Protein AF-A0A7R9VWC5-F1 (afdb_monomer_lite)

pLDDT: mean 84.52, std 10.37, range [50.66, 95.31]

Radius of gyration: 17.64 Å; chains: 1; bounding box: 37×25×50 Å

Structure (mmCIF, N/CA/C/O backbone):
data_AF-A0A7R9VWC5-F1
#
_entry.id   AF-A0A7R9VWC5-F1
#
loop_
_atom_site.group_PDB
_atom_site.id
_atom_site.type_symbol
_atom_site.label_atom_id
_atom_site.label_alt_id
_atom_site.label_comp_id
_atom_site.label_asym_id
_atom_site.label_entity_id
_atom_site.label_seq_id
_atom_site.pdbx_PDB_ins_code
_atom_site.Cartn_x
_atom_site.Cartn_y
_atom_site.Cartn_z
_atom_site.occupancy
_atom_site.B_iso_or_equiv
_atom_site.auth_seq_id
_atom_site.auth_comp_id
_atom_site.auth_asym_id
_atom_site.auth_atom_id
_atom_site.pdbx_PDB_model_num
ATOM 1 N N . THR A 1 1 ? 19.400 -11.783 5.877 1.00 60.44 1 THR A N 1
ATOM 2 C CA . THR A 1 1 ? 18.592 -11.746 4.641 1.00 60.44 1 THR A CA 1
ATOM 3 C C . THR A 1 1 ? 17.525 -10.694 4.820 1.00 60.44 1 THR A C 1
ATOM 5 O O . THR A 1 1 ? 16.802 -10.771 5.801 1.00 60.44 1 THR A O 1
ATOM 8 N N . GLU A 1 2 ? 17.483 -9.669 3.974 1.00 72.62 2 GLU A N 1
ATOM 9 C CA . GLU A 1 2 ? 16.490 -8.587 4.082 1.00 72.62 2 GLU A CA 1
ATOM 10 C C . GLU A 1 2 ? 15.071 -9.093 3.774 1.00 72.62 2 GLU A C 1
ATOM 12 O O . GLU A 1 2 ? 14.897 -9.961 2.913 1.00 72.62 2 GLU A O 1
ATOM 17 N N . SER A 1 3 ? 14.070 -8.535 4.464 1.00 90.25 3 SER A N 1
ATOM 18 C CA . SER A 1 3 ? 12.654 -8.867 4.269 1.00 90.25 3 SER A CA 1
ATOM 19 C C . SER A 1 3 ? 12.210 -8.574 2.824 1.00 90.25 3 SER A C 1
ATOM 21 O O . SER A 1 3 ? 12.476 -7.475 2.327 1.00 90.25 3 SER A O 1
ATOM 23 N N . PRO A 1 4 ? 11.507 -9.503 2.145 1.00 90.88 4 PRO A N 1
ATOM 24 C CA . PRO A 1 4 ? 10.985 -9.284 0.794 1.00 90.88 4 PRO A CA 1
ATOM 25 C C . PRO A 1 4 ? 10.112 -8.028 0.667 1.00 90.88 4 PRO A C 1
ATOM 27 O O . PRO A 1 4 ? 10.186 -7.339 -0.346 1.00 90.88 4 PRO A O 1
ATOM 30 N N . ILE A 1 5 ? 9.352 -7.700 1.717 1.00 92.25 5 ILE A N 1
ATOM 31 C CA . ILE A 1 5 ? 8.467 -6.527 1.763 1.00 92.25 5 ILE A CA 1
ATOM 32 C C . ILE A 1 5 ? 9.294 -5.243 1.782 1.00 92.25 5 ILE A C 1
ATOM 34 O O . ILE A 1 5 ? 9.055 -4.334 0.996 1.00 92.25 5 ILE A O 1
ATOM 38 N N . VAL A 1 6 ? 10.323 -5.192 2.630 1.00 93.19 6 VAL A N 1
ATOM 39 C CA . VAL A 1 6 ? 11.213 -4.028 2.742 1.00 93.19 6 VAL A CA 1
ATOM 40 C C . VAL A 1 6 ? 11.904 -3.754 1.403 1.00 93.19 6 VAL A C 1
ATOM 42 O O . VAL A 1 6 ? 11.961 -2.612 0.957 1.00 93.19 6 VAL A O 1
ATOM 45 N N . LYS A 1 7 ? 12.349 -4.804 0.700 1.00 93.75 7 LYS A N 1
ATOM 46 C CA . LYS A 1 7 ? 12.904 -4.664 -0.656 1.00 93.75 7 LYS A CA 1
ATOM 47 C C . LYS A 1 7 ? 11.891 -4.108 -1.653 1.00 93.75 7 LYS A C 1
ATOM 49 O O . LYS A 1 7 ? 12.261 -3.260 -2.460 1.00 93.75 7 LYS A O 1
ATOM 54 N N . ALA A 1 8 ? 10.647 -4.585 -1.607 1.00 94.31 8 ALA A N 1
ATOM 55 C CA . ALA A 1 8 ? 9.579 -4.094 -2.471 1.00 94.31 8 ALA A CA 1
ATOM 56 C C . ALA A 1 8 ? 9.320 -2.597 -2.235 1.00 94.31 8 ALA A C 1
ATOM 58 O O . ALA A 1 8 ? 9.298 -1.836 -3.198 1.00 94.31 8 ALA A O 1
ATOM 59 N N . VAL A 1 9 ? 9.247 -2.155 -0.972 1.00 93.81 9 VAL A N 1
ATOM 60 C CA . VAL A 1 9 ? 9.102 -0.728 -0.622 1.00 93.81 9 VAL A CA 1
ATOM 61 C C . VAL A 1 9 ? 10.242 0.105 -1.213 1.00 93.81 9 VAL A C 1
ATOM 63 O O . VAL A 1 9 ? 9.989 1.081 -1.915 1.00 93.81 9 VAL A O 1
ATOM 66 N N . TYR A 1 10 ? 11.501 -0.301 -1.012 1.00 94.88 10 TYR A N 1
ATOM 67 C CA . TYR A 1 10 ? 12.644 0.440 -1.559 1.00 94.88 10 TYR A CA 1
ATOM 68 C C . TYR A 1 10 ? 12.653 0.497 -3.091 1.00 94.88 10 TYR A C 1
ATOM 70 O O . TYR A 1 10 ? 12.980 1.539 -3.661 1.00 94.88 10 TYR A O 1
ATOM 78 N N . ARG A 1 11 ? 12.294 -0.595 -3.778 1.00 94.81 11 ARG A N 1
ATOM 79 C CA . ARG A 1 11 ? 12.215 -0.609 -5.248 1.00 94.81 11 ARG A CA 1
ATOM 80 C C . ARG A 1 11 ? 11.097 0.291 -5.766 1.00 94.81 11 ARG A C 1
ATOM 82 O O . ARG A 1 11 ? 11.323 1.016 -6.731 1.00 94.81 11 ARG A O 1
ATOM 89 N N . VAL A 1 12 ? 9.940 0.295 -5.104 1.00 94.69 12 VAL A N 1
ATOM 90 C CA . VAL A 1 12 ? 8.821 1.186 -5.441 1.00 94.69 12 VAL A CA 1
ATOM 91 C C . VAL A 1 12 ? 9.212 2.655 -5.269 1.00 94.69 12 VAL A C 1
ATOM 93 O O . VAL A 1 12 ? 8.999 3.441 -6.192 1.00 94.69 12 VAL A O 1
ATOM 96 N N . LEU A 1 13 ? 9.849 3.018 -4.150 1.00 94.31 13 LEU A N 1
ATOM 97 C CA . LEU A 1 13 ? 10.321 4.388 -3.907 1.00 94.31 13 LEU A CA 1
ATOM 98 C C . LEU A 1 13 ? 11.351 4.836 -4.950 1.00 94.31 13 LEU A C 1
ATOM 100 O O . LEU A 1 13 ? 11.242 5.929 -5.502 1.00 94.31 13 LEU A O 1
ATOM 104 N N . ARG A 1 14 ? 12.318 3.972 -5.269 1.00 94.19 14 ARG A N 1
ATOM 105 C CA . ARG A 1 14 ? 13.339 4.267 -6.280 1.00 94.19 14 ARG A CA 1
ATOM 106 C C . ARG A 1 14 ? 12.736 4.467 -7.669 1.00 94.19 14 ARG A C 1
ATOM 108 O O . ARG A 1 14 ? 13.155 5.357 -8.403 1.00 94.19 14 ARG A O 1
ATOM 115 N N . GLU A 1 15 ? 11.764 3.646 -8.050 1.00 93.44 15 GLU A N 1
ATOM 116 C CA . GLU A 1 15 ? 11.073 3.814 -9.327 1.00 93.44 15 GLU A CA 1
ATOM 117 C C . GLU A 1 15 ? 10.258 5.114 -9.347 1.00 93.44 15 GLU A C 1
ATOM 119 O O . GLU A 1 15 ? 10.294 5.833 -10.341 1.00 93.44 15 GLU A O 1
ATOM 124 N N . ALA A 1 16 ? 9.586 5.476 -8.251 1.00 92.19 16 ALA A N 1
ATOM 125 C CA . ALA A 1 16 ? 8.891 6.759 -8.144 1.00 92.19 16 ALA A CA 1
ATOM 126 C C . ALA A 1 16 ? 9.850 7.957 -8.319 1.00 92.19 16 ALA A C 1
ATOM 128 O O . ALA A 1 16 ? 9.528 8.901 -9.042 1.00 92.19 16 ALA A O 1
ATOM 129 N N . GLU A 1 17 ? 11.050 7.890 -7.737 1.00 93.12 17 GLU A N 1
ATOM 130 C CA . GLU A 1 17 ? 12.111 8.892 -7.912 1.00 93.12 17 GLU A CA 1
ATOM 131 C C . GLU A 1 17 ? 12.631 8.955 -9.359 1.00 93.12 17 GLU A C 1
ATOM 133 O O . GLU A 1 17 ? 12.801 10.032 -9.937 1.00 93.12 17 GLU A O 1
ATOM 138 N N . HIS A 1 18 ? 12.848 7.806 -10.000 1.00 92.81 18 HIS A N 1
ATOM 139 C CA . HIS A 1 18 ? 13.224 7.789 -11.412 1.00 92.81 18 HIS A CA 1
ATOM 140 C C . HIS A 1 18 ? 12.128 8.408 -12.283 1.00 92.81 18 HIS A C 1
ATOM 142 O O . HIS A 1 18 ? 12.430 9.154 -13.212 1.00 92.81 18 HIS A O 1
ATOM 148 N N . ARG A 1 19 ? 10.853 8.135 -11.991 1.00 93.56 19 ARG A N 1
ATOM 149 C CA . ARG A 1 19 ? 9.724 8.692 -12.744 1.00 93.56 19 ARG A CA 1
ATOM 150 C C . ARG A 1 19 ? 9.585 10.201 -12.572 1.00 93.56 19 ARG A C 1
ATOM 152 O O . ARG A 1 19 ? 9.219 10.876 -13.528 1.00 93.56 19 ARG A O 1
ATOM 159 N N . SER A 1 20 ? 9.898 10.740 -11.394 1.00 91.50 20 SER A N 1
ATOM 160 C CA . SER A 1 20 ? 9.838 12.187 -11.152 1.00 91.50 20 SER A CA 1
ATOM 161 C C . SER A 1 20 ? 10.968 12.960 -11.844 1.00 91.50 20 SER A C 1
ATOM 163 O O . SER A 1 20 ? 10.785 14.123 -12.195 1.00 91.50 20 SER A O 1
ATOM 165 N N . SER A 1 21 ? 12.116 12.314 -12.075 1.00 91.88 21 SER A N 1
ATOM 166 C CA . SER A 1 21 ? 13.313 12.922 -12.682 1.00 91.88 21 SER A CA 1
ATOM 167 C C . SER A 1 21 ? 13.508 12.598 -14.169 1.00 91.88 21 SER A C 1
ATOM 169 O O . SER A 1 21 ? 14.328 13.223 -14.844 1.00 91.88 21 SER A O 1
ATOM 171 N N . SER A 1 22 ? 12.767 11.630 -14.708 1.00 91.44 22 SER A N 1
ATOM 172 C CA . SER A 1 22 ? 12.911 11.200 -16.099 1.00 91.44 22 SER A CA 1
ATOM 173 C C . SER A 1 22 ? 12.287 12.186 -17.081 1.00 91.44 22 SER A C 1
ATOM 175 O O . SER A 1 22 ? 11.112 12.529 -16.993 1.00 91.44 22 SER A O 1
ATOM 177 N N . PHE A 1 23 ? 13.057 12.557 -18.104 1.00 93.38 23 PHE A N 1
ATOM 178 C CA . PHE A 1 23 ? 12.588 13.411 -19.199 1.00 93.38 23 PHE A CA 1
ATOM 179 C C . PH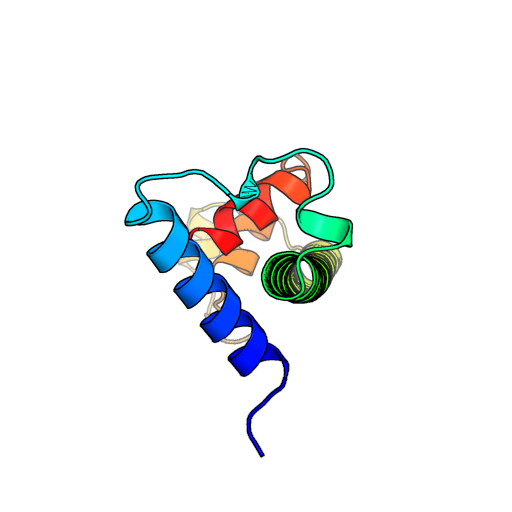E A 1 23 ? 11.576 12.710 -20.124 1.00 93.38 23 PHE A C 1
ATOM 181 O O . PHE A 1 23 ? 10.705 13.354 -20.703 1.00 93.38 23 PHE A O 1
ATOM 188 N N . ILE A 1 24 ? 11.688 11.384 -20.272 1.00 91.88 24 ILE A N 1
ATOM 189 C CA . ILE A 1 24 ? 10.810 10.571 -21.123 1.00 91.88 24 ILE A CA 1
ATOM 190 C C . ILE A 1 24 ? 9.958 9.662 -20.228 1.00 91.88 24 ILE A C 1
ATOM 192 O O . ILE A 1 24 ? 10.532 8.887 -19.459 1.00 91.88 24 ILE A O 1
ATOM 196 N N . PRO A 1 25 ? 8.617 9.674 -20.358 1.00 92.25 25 PRO A N 1
ATOM 197 C CA . PRO A 1 25 ? 7.725 8.845 -19.553 1.00 92.25 25 PRO A CA 1
ATOM 198 C C . PRO A 1 25 ? 7.665 7.405 -20.081 1.00 92.25 25 PRO A C 1
ATOM 200 O O . PRO A 1 25 ? 6.637 6.937 -20.568 1.00 92.25 25 PRO A O 1
ATOM 203 N N . TYR A 1 26 ? 8.785 6.687 -20.012 1.00 89.88 26 TYR A N 1
ATOM 204 C CA . TYR A 1 26 ? 8.925 5.339 -20.574 1.00 89.88 26 TYR A CA 1
ATOM 205 C C . TYR A 1 26 ? 7.976 4.310 -19.932 1.00 89.88 26 TYR A C 1
ATOM 207 O O . TYR A 1 26 ? 7.587 3.338 -20.578 1.00 89.88 26 TYR A O 1
ATOM 215 N N . TRP A 1 27 ? 7.554 4.548 -18.688 1.00 92.62 27 TRP A N 1
ATOM 216 C CA . TRP A 1 27 ? 6.558 3.750 -17.965 1.00 92.62 27 TRP A CA 1
ATOM 217 C C . TRP A 1 27 ? 5.136 3.882 -18.530 1.00 92.62 27 TRP A C 1
ATOM 219 O O . TRP A 1 27 ? 4.316 2.999 -18.302 1.00 92.62 27 TRP A O 1
ATOM 229 N N . ASN A 1 28 ? 4.840 4.950 -19.280 1.00 91.00 28 ASN A N 1
ATOM 230 C CA . ASN A 1 28 ? 3.532 5.178 -19.905 1.00 91.00 28 ASN A CA 1
ATOM 231 C C . ASN A 1 28 ? 3.435 4.605 -21.328 1.00 91.00 28 ASN A C 1
ATOM 233 O O . ASN A 1 28 ? 2.408 4.763 -21.990 1.00 91.00 28 ASN A O 1
ATOM 237 N N . LEU A 1 29 ? 4.493 3.960 -21.829 1.00 91.50 29 LEU A N 1
ATOM 238 C CA . LEU A 1 29 ? 4.447 3.315 -23.135 1.00 91.50 29 LEU A CA 1
ATOM 239 C C . LEU A 1 29 ? 3.496 2.106 -23.105 1.00 91.50 29 LEU A C 1
ATOM 241 O O . LEU A 1 29 ? 3.464 1.372 -22.112 1.00 91.50 29 LEU A O 1
ATOM 245 N N . PRO A 1 30 ? 2.751 1.841 -24.196 1.00 91.44 30 PRO A N 1
ATOM 246 C CA . PRO A 1 30 ? 1.884 0.676 -24.274 1.00 91.44 30 PRO A CA 1
ATOM 247 C C . PRO A 1 30 ? 2.644 -0.614 -23.961 1.00 91.44 30 PRO A C 1
ATOM 249 O O . PRO A 1 30 ? 3.706 -0.890 -24.527 1.00 91.44 30 PRO A O 1
ATOM 252 N N . TYR A 1 31 ? 2.075 -1.418 -23.065 1.00 90.00 31 TYR A N 1
ATOM 253 C CA . TYR A 1 31 ? 2.616 -2.704 -22.631 1.00 90.00 31 TYR A CA 1
ATOM 254 C C . TYR A 1 31 ? 3.977 -2.649 -21.920 1.00 90.00 31 TYR A C 1
ATOM 256 O O . TYR A 1 31 ? 4.507 -3.722 -21.640 1.00 90.00 31 TYR A O 1
ATOM 264 N N . ALA A 1 32 ? 4.562 -1.479 -21.621 1.00 89.00 32 ALA A N 1
ATOM 265 C CA . ALA A 1 32 ? 5.874 -1.372 -20.957 1.00 89.00 32 ALA A CA 1
ATOM 266 C C . ALA A 1 32 ? 5.957 -2.266 -19.715 1.00 89.00 32 ALA A C 1
ATOM 268 O O . ALA A 1 32 ? 6.902 -3.008 -19.485 1.00 89.00 32 ALA A O 1
ATOM 269 N N . ASP A 1 33 ? 4.868 -2.274 -18.983 1.00 87.38 33 ASP A N 1
ATOM 270 C CA . ASP A 1 33 ? 4.568 -3.046 -17.802 1.00 87.38 33 ASP A CA 1
ATOM 271 C C . ASP A 1 33 ? 4.541 -4.581 -17.977 1.00 87.38 33 ASP A C 1
ATOM 273 O O . ASP A 1 33 ? 4.499 -5.314 -16.988 1.00 87.38 33 ASP A O 1
ATOM 277 N N . LYS A 1 34 ? 4.549 -5.078 -19.219 1.00 89.62 34 LYS A N 1
ATOM 278 C CA . LYS A 1 34 ? 4.562 -6.508 -19.571 1.00 89.62 34 LYS A CA 1
ATOM 279 C C . LYS A 1 34 ? 5.909 -6.996 -20.095 1.00 89.62 34 LYS A C 1
ATOM 281 O O . LYS A 1 34 ? 6.213 -8.172 -19.925 1.00 89.62 34 LYS A O 1
ATOM 286 N N . TRP A 1 35 ? 6.689 -6.140 -20.759 1.00 88.25 35 TRP A N 1
ATOM 287 C CA . TRP A 1 35 ? 7.931 -6.549 -21.436 1.00 88.25 35 TRP A CA 1
ATOM 288 C C . TRP A 1 35 ? 9.184 -5.829 -20.932 1.00 88.25 35 TRP A C 1
ATOM 290 O O . TRP A 1 35 ? 10.286 -6.358 -21.069 1.00 88.25 35 TRP A O 1
ATOM 300 N N . MET A 1 36 ? 9.051 -4.656 -20.312 1.00 90.88 36 MET A N 1
ATOM 301 C CA . MET A 1 36 ? 10.175 -3.962 -19.697 1.00 90.88 36 MET A CA 1
ATOM 302 C C . MET A 1 36 ? 10.399 -4.521 -18.294 1.00 90.88 36 MET A C 1
ATOM 304 O O . MET A 1 36 ? 9.590 -4.296 -17.396 1.00 90.88 36 MET A O 1
ATOM 308 N N . GLY A 1 37 ? 11.513 -5.234 -18.099 1.00 91.81 37 GLY A N 1
ATOM 309 C CA . GLY A 1 37 ? 11.799 -5.956 -16.853 1.00 91.81 37 GLY A CA 1
ATOM 310 C C . GLY A 1 37 ? 11.617 -5.114 -15.584 1.00 91.81 37 GLY A C 1
ATOM 311 O O . GLY A 1 37 ? 10.975 -5.573 -14.645 1.00 91.81 37 GLY A O 1
ATOM 312 N N . GLY A 1 38 ? 12.079 -3.857 -15.592 1.00 90.56 38 GLY A N 1
ATOM 313 C CA . GLY A 1 38 ? 11.903 -2.940 -14.459 1.00 90.56 38 GLY A CA 1
ATOM 314 C C . GLY A 1 38 ? 10.439 -2.587 -14.167 1.00 90.56 38 GLY A C 1
ATOM 315 O O . GLY A 1 38 ? 10.038 -2.549 -13.010 1.00 90.56 38 GLY A O 1
ATOM 316 N N . GLN A 1 39 ? 9.605 -2.405 -15.196 1.00 93.38 39 GLN A N 1
ATOM 317 C CA . GLN A 1 39 ? 8.178 -2.104 -15.014 1.00 93.38 39 GLN A CA 1
ATOM 318 C C . GLN A 1 39 ? 7.374 -3.336 -14.581 1.00 93.38 39 GLN A C 1
ATOM 320 O O . GLN A 1 39 ? 6.444 -3.219 -13.782 1.00 93.38 39 GLN A O 1
ATOM 325 N N . VAL A 1 40 ? 7.750 -4.521 -15.071 1.00 94.00 40 VAL A N 1
ATOM 326 C CA . VAL A 1 40 ? 7.184 -5.802 -14.618 1.00 94.00 40 VAL A CA 1
ATOM 327 C C . VAL A 1 40 ? 7.483 -6.016 -13.131 1.00 94.00 40 VAL A C 1
ATOM 329 O O . VAL A 1 40 ? 6.588 -6.367 -12.362 1.00 94.00 40 VAL A O 1
ATOM 332 N N . GLU A 1 41 ? 8.729 -5.777 -12.715 1.00 93.31 41 GLU A N 1
ATOM 333 C CA . GLU A 1 41 ? 9.147 -5.890 -11.317 1.00 93.31 41 GLU A CA 1
ATOM 334 C C . GLU A 1 41 ? 8.435 -4.864 -10.431 1.00 93.31 41 GLU A C 1
ATOM 336 O O . GLU A 1 41 ? 7.850 -5.249 -9.418 1.00 93.31 41 GLU A O 1
ATOM 341 N N . PHE A 1 42 ? 8.388 -3.597 -10.857 1.00 93.75 42 PHE A N 1
ATOM 342 C CA . PHE A 1 42 ? 7.670 -2.538 -10.149 1.00 93.75 42 PHE A CA 1
ATOM 343 C C . PHE A 1 42 ? 6.199 -2.890 -9.939 1.00 93.75 42 PHE A C 1
ATOM 345 O O . PHE A 1 42 ? 5.686 -2.769 -8.830 1.00 93.75 42 PHE A O 1
ATOM 352 N N . ARG A 1 43 ? 5.511 -3.384 -10.977 1.00 93.62 43 ARG A N 1
ATOM 353 C CA . ARG A 1 43 ? 4.125 -3.837 -10.828 1.00 93.62 43 ARG A CA 1
ATOM 354 C C . ARG A 1 43 ? 3.999 -4.939 -9.791 1.00 93.62 43 ARG A C 1
ATOM 356 O O . ARG A 1 43 ? 3.053 -4.920 -9.006 1.00 93.62 43 ARG A O 1
ATOM 363 N N . ARG A 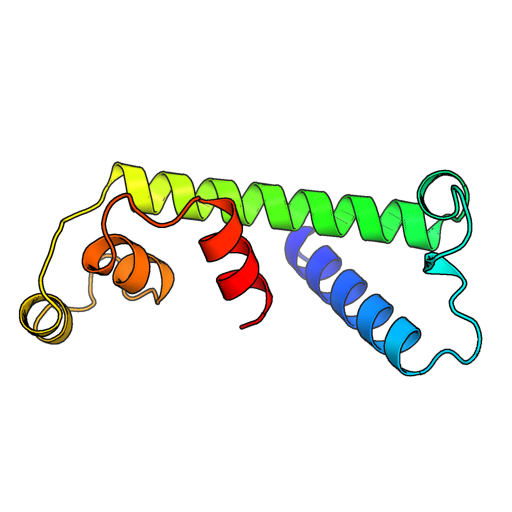1 44 ? 4.876 -5.941 -9.845 1.00 94.75 44 ARG A N 1
ATOM 364 C CA . ARG A 1 44 ? 4.806 -7.078 -8.925 1.00 94.75 44 ARG A CA 1
ATOM 365 C C . ARG A 1 44 ? 4.969 -6.606 -7.484 1.00 94.75 44 ARG A C 1
ATOM 367 O O . ARG A 1 44 ? 4.221 -7.049 -6.621 1.00 94.75 44 ARG A O 1
ATOM 374 N N . ASP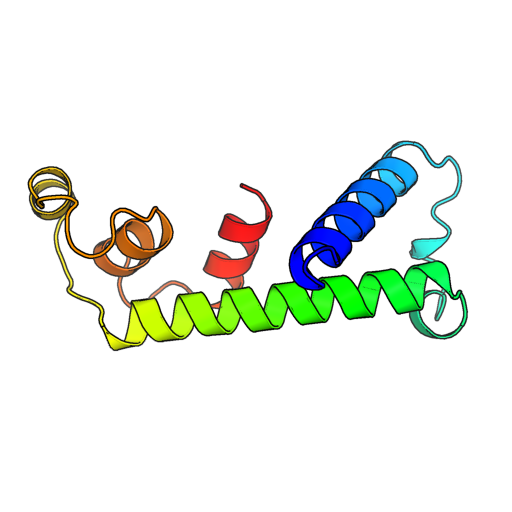 A 1 45 ? 5.910 -5.699 -7.249 1.00 95.31 45 ASP A N 1
ATOM 375 C CA . ASP A 1 45 ? 6.142 -5.112 -5.933 1.00 95.31 45 ASP A CA 1
ATOM 376 C C . ASP A 1 45 ? 4.945 -4.268 -5.477 1.00 95.31 45 ASP A C 1
ATOM 378 O O . ASP A 1 45 ? 4.459 -4.470 -4.369 1.00 95.31 45 ASP A O 1
ATOM 382 N N . MET A 1 46 ? 4.402 -3.410 -6.347 1.00 94.56 46 MET A N 1
ATOM 383 C CA . MET A 1 46 ? 3.174 -2.656 -6.067 1.00 94.56 46 MET A CA 1
ATOM 384 C C . MET A 1 46 ? 2.010 -3.581 -5.705 1.00 94.56 46 MET A C 1
ATOM 386 O O . MET A 1 46 ? 1.342 -3.336 -4.714 1.00 94.56 46 MET A O 1
ATOM 390 N N . THR A 1 47 ? 1.803 -4.665 -6.460 1.00 94.75 47 THR A N 1
ATOM 391 C CA . THR A 1 47 ? 0.731 -5.646 -6.200 1.00 94.75 47 THR A CA 1
ATOM 392 C C . THR A 1 47 ? 0.925 -6.332 -4.848 1.00 94.75 47 THR A C 1
ATOM 394 O O . THR A 1 47 ? -0.016 -6.457 -4.079 1.00 94.75 47 THR A O 1
ATOM 397 N N . MET A 1 48 ? 2.158 -6.721 -4.512 1.00 95.00 48 MET A N 1
ATOM 398 C CA . MET A 1 48 ? 2.463 -7.321 -3.212 1.00 95.00 48 MET A CA 1
ATOM 399 C C . MET A 1 48 ? 2.153 -6.367 -2.050 1.00 95.00 48 MET A C 1
ATOM 401 O O . MET A 1 48 ? 1.587 -6.795 -1.047 1.00 95.00 48 MET A O 1
ATOM 405 N N . LEU A 1 49 ? 2.535 -5.092 -2.165 1.00 94.31 49 LEU A N 1
ATOM 406 C CA . LEU A 1 49 ? 2.240 -4.086 -1.139 1.00 94.31 49 LEU A CA 1
ATOM 407 C C . LEU A 1 49 ? 0.730 -3.841 -1.019 1.00 94.31 49 LEU A C 1
ATOM 409 O O . LEU A 1 49 ? 0.211 -3.771 0.093 1.00 94.31 49 LEU A O 1
ATOM 413 N N . ASP A 1 50 ? 0.040 -3.778 -2.157 1.00 92.12 50 ASP A N 1
ATOM 414 C CA . ASP A 1 50 ? -1.411 -3.628 -2.261 1.00 92.12 50 ASP A CA 1
ATOM 415 C C . ASP A 1 50 ? -2.159 -4.747 -1.523 1.00 92.12 50 ASP A C 1
ATOM 417 O O . ASP A 1 50 ? -3.026 -4.475 -0.692 1.00 92.12 50 ASP A O 1
ATOM 421 N N . ASP A 1 51 ? -1.760 -6.000 -1.761 1.00 94.50 51 ASP A N 1
ATOM 422 C CA . ASP A 1 51 ? -2.338 -7.190 -1.131 1.00 94.50 51 ASP A CA 1
ATOM 423 C C . ASP A 1 51 ? -2.109 -7.199 0.390 1.00 94.50 51 ASP A C 1
ATOM 425 O O . ASP A 1 51 ? -3.006 -7.539 1.168 1.00 94.50 51 ASP A O 1
ATOM 429 N N . ILE A 1 52 ? -0.915 -6.794 0.841 1.00 93.56 52 ILE A N 1
ATOM 430 C CA . ILE A 1 52 ? -0.584 -6.702 2.270 1.00 93.56 52 ILE A CA 1
ATOM 431 C C . ILE A 1 52 ? -1.430 -5.624 2.953 1.00 93.56 52 ILE A C 1
ATOM 433 O O . ILE A 1 52 ? -1.998 -5.880 4.019 1.00 93.56 52 ILE A O 1
ATOM 437 N N . LEU A 1 53 ? -1.533 -4.434 2.351 1.00 90.88 53 LEU A N 1
ATOM 438 C CA . LEU A 1 53 ? -2.353 -3.341 2.874 1.00 90.88 53 LEU A CA 1
ATOM 439 C C . LEU A 1 53 ? -3.832 -3.727 2.903 1.00 90.88 53 LEU A C 1
ATOM 4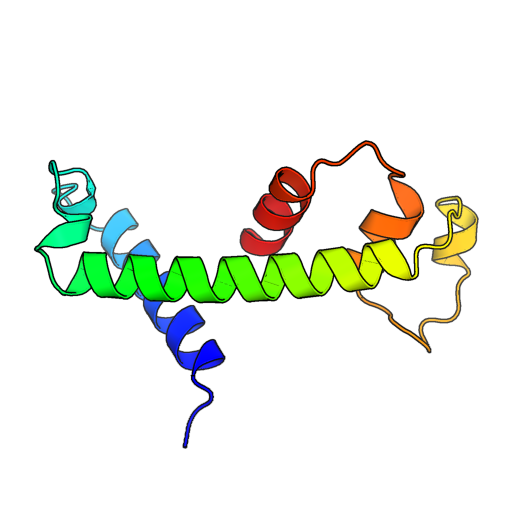41 O O . LEU A 1 53 ? -4.490 -3.516 3.919 1.00 90.88 53 LEU A O 1
ATOM 445 N N . ALA A 1 54 ? -4.344 -4.366 1.849 1.00 89.12 54 ALA A N 1
ATOM 446 C CA . ALA A 1 54 ? -5.708 -4.885 1.825 1.00 89.12 54 ALA A CA 1
ATOM 447 C C . ALA A 1 54 ? -5.950 -5.893 2.962 1.00 89.12 54 ALA A C 1
ATOM 449 O O . ALA A 1 54 ? -6.961 -5.812 3.657 1.00 89.12 54 ALA A O 1
ATOM 450 N N . GLY A 1 55 ? -4.999 -6.798 3.220 1.00 91.12 55 GLY A N 1
ATOM 451 C CA . GLY A 1 55 ? -5.072 -7.735 4.342 1.00 91.12 55 GLY A CA 1
ATOM 452 C C . GLY A 1 55 ? -5.015 -7.067 5.723 1.00 91.12 55 GLY A C 1
ATOM 453 O O . GLY A 1 55 ? -5.650 -7.540 6.664 1.00 91.12 55 GLY A O 1
ATOM 454 N N . LEU A 1 56 ? -4.269 -5.969 5.877 1.00 90.88 56 LEU A N 1
ATOM 455 C CA . LEU A 1 56 ? -4.255 -5.165 7.107 1.00 90.88 56 LEU A CA 1
ATOM 456 C C . LEU A 1 56 ? -5.591 -4.450 7.321 1.00 90.88 56 LEU A C 1
ATOM 458 O O . LEU A 1 56 ? -6.158 -4.540 8.409 1.00 90.88 56 LEU A O 1
ATOM 462 N N . ILE A 1 57 ? -6.112 -3.806 6.276 1.00 87.75 57 ILE A N 1
ATOM 463 C CA . ILE A 1 57 ? -7.400 -3.107 6.299 1.00 87.75 57 ILE A CA 1
ATOM 464 C C . ILE A 1 57 ? -8.525 -4.078 6.647 1.00 87.75 57 ILE A C 1
ATOM 466 O O . ILE A 1 57 ? -9.290 -3.807 7.565 1.00 87.75 57 ILE A O 1
ATOM 470 N N . ASN A 1 58 ? -8.594 -5.232 5.980 1.00 89.62 58 ASN A N 1
ATOM 471 C CA . ASN A 1 58 ? -9.639 -6.221 6.240 1.00 89.62 58 ASN A CA 1
ATOM 472 C C . ASN A 1 58 ? -9.624 -6.692 7.701 1.00 89.62 58 ASN A C 1
ATOM 474 O O . ASN A 1 58 ? -10.674 -6.736 8.328 1.00 89.62 58 ASN A O 1
ATOM 478 N N . ARG A 1 59 ? -8.445 -6.946 8.286 1.00 88.81 59 ARG A N 1
ATOM 479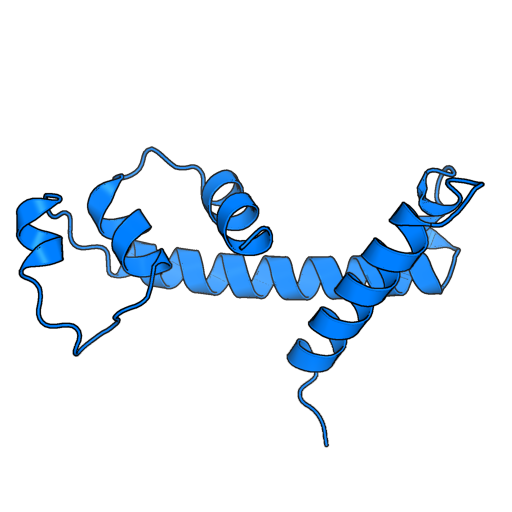 C CA . ARG A 1 59 ? -8.331 -7.321 9.708 1.00 88.81 59 ARG A CA 1
ATOM 480 C C . ARG A 1 59 ? -8.759 -6.203 10.663 1.00 88.81 59 ARG A C 1
ATOM 482 O O . ARG A 1 59 ? -9.379 -6.474 11.693 1.00 88.81 59 ARG A O 1
ATOM 489 N N . ALA A 1 60 ? -8.430 -4.953 10.338 1.00 87.00 60 ALA A N 1
ATOM 490 C CA . ALA A 1 60 ? -8.876 -3.803 11.121 1.00 87.00 60 ALA A CA 1
ATOM 491 C C . ALA A 1 60 ? -10.407 -3.654 11.054 1.00 87.00 60 ALA A C 1
ATOM 493 O O . ALA A 1 60 ? -11.046 -3.452 12.083 1.00 87.00 60 ALA A O 1
ATOM 494 N N . VAL A 1 61 ? -10.997 -3.842 9.869 1.00 85.81 61 VAL A N 1
ATOM 495 C CA . VAL A 1 61 ? -12.451 -3.801 9.642 1.00 85.81 61 VAL A CA 1
ATOM 496 C C . VAL A 1 61 ? -13.174 -4.954 10.346 1.00 85.81 61 VAL A C 1
ATOM 498 O O . VAL A 1 61 ? -14.194 -4.721 10.985 1.00 85.81 61 VAL A O 1
ATOM 501 N N . GLU A 1 62 ? -12.646 -6.180 10.300 1.00 87.69 62 GLU A N 1
ATOM 502 C CA . GLU A 1 62 ? -13.232 -7.356 10.972 1.00 87.69 62 GLU A CA 1
ATOM 503 C C . GLU A 1 62 ? -13.361 -7.175 12.488 1.00 87.69 62 GLU A C 1
ATOM 505 O O . GLU A 1 62 ? -14.276 -7.704 13.114 1.00 87.69 62 GLU A O 1
ATOM 510 N N . THR A 1 63 ? -12.435 -6.427 13.085 1.00 85.69 63 THR A N 1
ATOM 511 C CA . THR A 1 63 ? -12.382 -6.184 14.531 1.00 85.69 63 THR A CA 1
ATOM 512 C C . THR A 1 63 ? -12.790 -4.758 14.898 1.00 85.69 63 THR A C 1
ATOM 514 O O . THR A 1 63 ? -12.464 -4.294 15.995 1.00 85.69 63 THR A O 1
ATOM 517 N N . ARG A 1 64 ? -13.456 -4.048 13.978 1.00 82.25 64 ARG A N 1
ATOM 518 C CA . ARG A 1 64 ? -13.931 -2.665 14.120 1.00 82.25 64 ARG A CA 1
ATOM 519 C C . ARG A 1 64 ? -14.750 -2.478 15.390 1.00 82.25 64 ARG A C 1
ATOM 521 O O . ARG A 1 64 ? -15.611 -3.296 15.717 1.00 82.25 64 ARG A O 1
ATOM 528 N N . LYS A 1 65 ? -14.524 -1.348 16.055 1.00 82.00 65 LYS A N 1
ATOM 529 C CA . LYS A 1 65 ? -15.364 -0.862 17.151 1.00 82.00 65 LYS A CA 1
ATOM 530 C C . LYS A 1 65 ? -15.713 0.584 16.843 1.00 82.00 65 LYS A C 1
ATOM 532 O O . LYS A 1 65 ? -14.854 1.447 16.964 1.00 82.00 65 LYS A O 1
ATOM 537 N N . GLU A 1 66 ? -16.945 0.823 16.399 1.00 82.19 66 GLU A N 1
ATOM 538 C CA . GLU A 1 66 ? -17.419 2.191 16.180 1.00 82.19 66 GLU A CA 1
ATOM 539 C C . GLU A 1 66 ? -17.265 2.997 17.465 1.00 82.19 66 GLU A C 1
ATOM 541 O O . GLU A 1 66 ? -17.699 2.557 18.531 1.00 82.19 66 GLU A O 1
ATOM 546 N N . ALA A 1 67 ? -16.622 4.149 17.343 1.00 79.06 67 ALA A N 1
ATOM 547 C CA . ALA A 1 67 ? -16.370 5.059 18.443 1.00 79.06 67 ALA A CA 1
ATOM 548 C C . ALA A 1 67 ? -16.346 6.490 17.903 1.00 79.06 67 ALA A C 1
ATOM 550 O O . ALA A 1 67 ? -15.930 6.729 16.764 1.00 79.06 67 ALA A O 1
ATOM 551 N N . THR A 1 68 ? -16.795 7.450 18.707 1.00 78.81 68 THR A N 1
ATOM 552 C CA . THR A 1 68 ? -16.666 8.866 18.350 1.00 78.81 68 THR A CA 1
ATOM 553 C C . THR A 1 68 ? -15.207 9.318 18.438 1.00 78.81 68 THR A C 1
ATOM 555 O O . THR A 1 68 ? -14.348 8.631 18.996 1.00 78.81 68 THR A O 1
ATOM 558 N N . VAL A 1 69 ? -14.912 10.502 17.894 1.00 76.12 69 VAL A N 1
ATOM 559 C CA . VAL A 1 69 ? -13.571 11.107 17.972 1.00 76.12 69 VAL A CA 1
ATOM 560 C C . VAL A 1 69 ? -13.128 11.208 19.435 1.00 76.12 69 VAL A C 1
ATOM 562 O O . VAL A 1 69 ? -12.016 10.817 19.776 1.00 76.12 69 VAL A O 1
ATOM 565 N N . GLU A 1 70 ? -14.025 11.671 20.306 1.00 77.56 70 GLU A N 1
ATOM 566 C CA . GLU A 1 70 ? -13.764 11.877 21.730 1.00 77.56 70 GLU A CA 1
ATOM 567 C C . GLU A 1 70 ? -13.494 10.552 22.459 1.00 77.56 70 GLU A C 1
ATOM 569 O O . GLU A 1 70 ? -12.628 10.486 23.329 1.00 77.56 70 GLU A O 1
ATOM 574 N N . GLU A 1 71 ? -14.201 9.481 22.090 1.00 78.25 71 GLU A N 1
ATOM 575 C CA . GLU A 1 71 ? -13.996 8.143 22.654 1.00 78.25 71 GLU A CA 1
ATOM 576 C C . GLU A 1 71 ? -12.662 7.528 22.208 1.00 78.25 71 GLU A C 1
ATOM 578 O O . GLU A 1 71 ? -12.000 6.847 22.994 1.00 78.25 71 GLU A O 1
ATOM 583 N N . LEU A 1 72 ? -12.234 7.789 20.969 1.00 75.19 72 LEU A N 1
ATOM 584 C CA . LEU A 1 72 ? -10.947 7.324 20.449 1.00 75.19 72 LEU A CA 1
ATOM 585 C C . LEU A 1 72 ? -9.757 8.089 21.023 1.00 75.19 72 LEU A C 1
ATOM 587 O O . LEU A 1 72 ? -8.729 7.474 21.290 1.00 75.19 72 LEU A O 1
ATOM 591 N N . GLU A 1 73 ? -9.886 9.397 21.247 1.00 72.94 73 GLU A N 1
ATOM 592 C CA . GLU A 1 73 ? -8.848 10.200 21.907 1.00 72.94 73 GLU A CA 1
ATOM 593 C C . GLU A 1 73 ? -8.602 9.755 23.355 1.00 72.94 73 GLU A C 1
ATOM 595 O O . GLU A 1 73 ? -7.481 9.855 23.856 1.00 72.94 73 GLU A O 1
ATOM 600 N N . MET A 1 74 ? -9.638 9.240 24.026 1.00 73.19 74 MET A N 1
ATOM 601 C CA . MET A 1 74 ? -9.550 8.714 25.391 1.00 73.19 74 MET A CA 1
ATOM 602 C C . MET A 1 74 ? -9.160 7.232 25.460 1.00 73.19 74 MET A C 1
ATOM 604 O O . MET A 1 74 ? -8.972 6.704 26.558 1.00 73.19 74 MET A O 1
ATOM 608 N N . ARG A 1 75 ? -9.056 6.538 24.321 1.00 71.12 75 ARG A N 1
ATOM 609 C CA . ARG A 1 75 ? -8.738 5.110 24.293 1.00 71.12 75 ARG A CA 1
ATOM 610 C C . ARG A 1 75 ? -7.285 4.886 24.702 1.00 71.12 75 ARG A C 1
ATOM 612 O O . ARG A 1 75 ? -6.365 5.487 24.150 1.00 71.12 75 ARG A O 1
ATOM 619 N N . GLU A 1 76 ? -7.066 3.967 25.639 1.00 66.56 76 GLU A N 1
ATOM 620 C CA . GLU A 1 76 ? -5.714 3.501 25.939 1.00 66.56 76 GLU A CA 1
ATOM 621 C C . GLU A 1 76 ? -5.127 2.809 24.698 1.00 66.56 76 GLU A C 1
ATOM 623 O O . GLU A 1 76 ? -5.752 1.944 24.081 1.00 66.56 76 GLU A O 1
ATOM 628 N N . ASN A 1 77 ? -3.920 3.224 24.316 1.00 64.75 77 ASN A N 1
ATOM 629 C CA . ASN A 1 77 ? -3.225 2.848 23.080 1.00 64.75 77 ASN A CA 1
ATOM 630 C C . ASN A 1 77 ? -2.740 1.380 23.034 1.00 64.75 77 ASN A C 1
ATOM 632 O O . ASN A 1 77 ? -1.961 1.024 22.153 1.00 64.75 77 ASN A O 1
ATOM 636 N N . ASP A 1 78 ? -3.153 0.530 23.972 1.00 64.69 78 ASP A N 1
ATOM 637 C CA . ASP A 1 78 ? -2.429 -0.709 24.279 1.00 64.69 78 ASP A CA 1
ATOM 638 C C . ASP A 1 78 ? -2.685 -1.869 23.299 1.00 64.69 78 ASP A C 1
ATOM 640 O O . ASP A 1 78 ? -1.791 -2.691 23.101 1.00 64.69 78 ASP A O 1
ATOM 644 N N . ASP A 1 79 ? -3.847 -1.936 22.637 1.00 68.50 79 ASP A N 1
ATOM 645 C CA . ASP A 1 79 ? -4.163 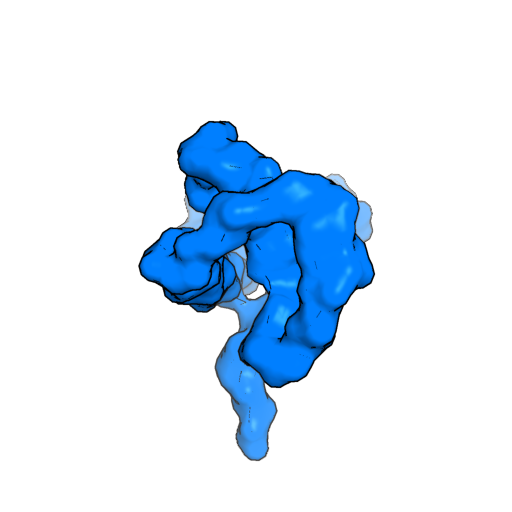-3.060 21.734 1.00 68.50 79 ASP A CA 1
ATOM 646 C C . ASP A 1 79 ? -3.666 -2.845 20.285 1.00 68.50 79 ASP A C 1
ATOM 648 O O . ASP A 1 79 ? -3.113 -3.761 19.674 1.00 68.50 79 ASP A O 1
ATOM 652 N N . ASP A 1 80 ? -3.898 -1.658 19.704 1.00 77.75 80 ASP A N 1
ATOM 653 C CA . ASP A 1 80 ? -3.556 -1.305 18.310 1.00 77.75 80 ASP A CA 1
ATOM 654 C C . ASP A 1 80 ? -3.582 0.228 18.110 1.00 77.75 80 ASP A C 1
ATOM 656 O O . ASP A 1 80 ? -4.614 0.784 17.721 1.00 77.75 80 ASP A O 1
ATOM 660 N N . PRO A 1 81 ? -2.467 0.935 18.373 1.00 83.62 81 PRO A N 1
ATOM 661 C CA . PRO A 1 81 ? -2.388 2.395 18.282 1.00 83.62 81 PRO A CA 1
ATOM 662 C C . PRO A 1 81 ? -2.138 2.899 16.851 1.00 83.62 81 PRO A C 1
ATOM 664 O O . PRO A 1 81 ? -1.544 3.959 16.644 1.00 83.62 81 PRO A O 1
ATOM 667 N N . SER A 1 82 ? -2.515 2.124 15.830 1.00 86.06 82 SER A N 1
ATOM 668 C CA . SER A 1 82 ? -2.283 2.508 14.440 1.00 86.06 82 SER A CA 1
ATOM 669 C C . SER A 1 82 ? -3.282 3.561 13.952 1.00 86.06 82 SER A C 1
ATOM 671 O O . SER A 1 82 ? -4.466 3.554 14.290 1.00 86.06 82 SER A O 1
ATOM 673 N N . LEU A 1 83 ? -2.823 4.438 13.055 1.00 84.12 83 LEU A N 1
ATOM 674 C CA . LEU A 1 83 ? -3.713 5.372 12.363 1.00 84.12 83 LEU A CA 1
ATOM 675 C C . LEU A 1 83 ? -4.774 4.634 11.530 1.00 84.12 83 LEU A C 1
ATOM 677 O O . LEU A 1 83 ? -5.905 5.097 11.430 1.00 84.12 83 LEU A O 1
ATOM 681 N N . LEU A 1 84 ? -4.434 3.466 10.973 1.00 86.50 84 LEU A N 1
ATOM 682 C CA . LEU A 1 84 ? -5.393 2.592 10.293 1.00 86.50 84 LEU A CA 1
ATOM 683 C C . LEU A 1 84 ? -6.565 2.238 11.218 1.00 86.50 84 LEU A C 1
ATOM 685 O O . LEU A 1 84 ? -7.717 2.387 10.815 1.00 86.50 84 LEU A O 1
ATOM 689 N N . ARG A 1 85 ? -6.280 1.807 12.453 1.00 85.75 85 ARG A N 1
ATOM 690 C CA . ARG A 1 85 ? -7.313 1.476 13.436 1.00 85.75 85 ARG A CA 1
ATOM 691 C C . ARG A 1 85 ? -8.202 2.678 13.741 1.00 85.75 85 ARG A C 1
ATOM 693 O O . ARG A 1 85 ? -9.421 2.551 13.700 1.00 85.75 85 ARG A O 1
ATOM 700 N N . PHE A 1 86 ? -7.593 3.840 13.963 1.00 83.81 86 PHE A N 1
ATOM 701 C CA . PHE A 1 86 ? -8.316 5.091 14.190 1.00 83.81 86 PHE A CA 1
ATOM 702 C C . PHE A 1 86 ? -9.252 5.449 13.024 1.00 83.81 86 PHE A C 1
ATOM 704 O O . PHE A 1 86 ? -10.420 5.770 13.232 1.00 83.81 86 PHE A O 1
ATOM 711 N N . LEU A 1 87 ? -8.766 5.352 11.783 1.00 82.62 87 LEU A N 1
ATOM 712 C CA . LEU A 1 87 ? -9.554 5.662 10.588 1.00 82.62 87 LEU A CA 1
ATOM 713 C C . LEU A 1 87 ? -10.731 4.696 10.396 1.00 82.62 87 LEU A C 1
ATOM 715 O O . LEU A 1 87 ? -11.815 5.142 10.020 1.00 82.62 87 LEU A O 1
ATOM 719 N N . VAL A 1 88 ? -10.530 3.402 10.663 1.00 85.19 88 VAL A N 1
ATOM 720 C CA . VAL A 1 88 ? -11.577 2.371 10.560 1.00 85.19 88 VAL A CA 1
ATOM 721 C C . VAL A 1 88 ? -12.647 2.535 11.641 1.00 85.19 88 VAL A C 1
ATOM 723 O O . VAL A 1 88 ? -13.833 2.405 11.342 1.00 85.19 88 VAL A O 1
ATOM 726 N N . ASP A 1 89 ? -12.246 2.839 12.875 1.00 83.12 89 ASP A N 1
ATOM 727 C CA . ASP A 1 89 ? -13.177 2.986 13.997 1.00 83.12 89 ASP A CA 1
ATOM 728 C C . ASP A 1 89 ? -13.978 4.309 13.916 1.00 83.12 89 ASP A C 1
ATOM 730 O O . ASP A 1 89 ? -15.153 4.317 14.282 1.00 83.12 89 ASP A O 1
ATOM 734 N N . MET A 1 90 ? -13.403 5.395 13.364 1.00 78.62 90 MET A N 1
ATOM 735 C CA . MET A 1 90 ? -14.103 6.682 13.176 1.00 78.62 90 MET A CA 1
ATOM 736 C C . MET A 1 90 ? -15.071 6.730 11.996 1.00 78.62 90 MET A C 1
ATOM 738 O O . MET A 1 90 ? -16.139 7.332 12.097 1.00 78.62 90 MET A O 1
ATOM 742 N N . ARG A 1 91 ? -14.651 6.250 10.818 1.00 69.31 91 ARG A N 1
ATOM 743 C CA . ARG A 1 91 ? -15.304 6.634 9.549 1.00 69.31 91 ARG A CA 1
ATOM 744 C C . ARG A 1 91 ? -16.428 5.699 9.103 1.00 69.31 91 ARG A C 1
ATOM 746 O O . ARG A 1 91 ? -17.066 5.981 8.092 1.00 69.31 91 ARG A O 1
ATOM 753 N N . GLY A 1 92 ? -16.709 4.635 9.853 1.00 63.53 92 GLY A N 1
ATOM 754 C CA . GLY A 1 92 ? -17.764 3.683 9.508 1.00 63.53 92 GLY A CA 1
ATOM 755 C C . GLY A 1 92 ? -17.564 3.016 8.135 1.00 63.53 92 GLY A C 1
ATOM 756 O O . GLY A 1 92 ? -16.489 3.070 7.544 1.00 63.53 92 GLY A O 1
ATOM 757 N N . GLU A 1 93 ? -18.605 2.352 7.624 1.00 50.66 93 GLU A N 1
ATOM 758 C CA . GLU A 1 93 ? -18.574 1.510 6.408 1.00 50.66 93 GLU A CA 1
ATOM 759 C C . GLU A 1 93 ? -18.368 2.288 5.084 1.00 50.66 93 GLU A C 1
ATOM 761 O O . GLU A 1 93 ? -18.240 1.678 4.025 1.00 50.66 93 GLU A O 1
ATOM 766 N N . ASP A 1 94 ? -18.304 3.625 5.126 1.00 56.12 94 ASP A N 1
ATOM 767 C CA . ASP A 1 94 ? -18.376 4.490 3.937 1.00 56.12 94 ASP A CA 1
ATOM 768 C C . ASP A 1 94 ? -17.034 4.753 3.229 1.00 56.12 94 ASP A C 1
ATOM 770 O O . ASP A 1 94 ? -16.974 5.468 2.226 1.00 56.12 94 ASP A O 1
ATOM 774 N N . LEU A 1 95 ? -15.938 4.138 3.680 1.00 55.94 95 LEU A N 1
ATOM 775 C CA . LEU A 1 95 ? -14.703 4.096 2.902 1.00 55.94 95 LEU A CA 1
ATOM 776 C C . LEU A 1 95 ? -14.595 2.758 2.185 1.00 55.94 95 LEU A C 1
ATOM 778 O O . LEU A 1 95 ? -14.272 1.733 2.784 1.00 55.94 95 LEU A O 1
ATOM 782 N N . SER A 1 96 ? -14.783 2.776 0.862 1.00 63.00 96 SER A N 1
ATOM 783 C CA . SER A 1 96 ? -14.347 1.643 0.046 1.00 63.00 96 SER A CA 1
ATOM 784 C C . SER A 1 96 ? -12.874 1.357 0.367 1.00 63.00 96 SER A C 1
ATOM 786 O O . SER A 1 96 ? -12.056 2.282 0.393 1.00 63.00 96 SER A O 1
ATOM 788 N N . SER A 1 97 ? -12.530 0.091 0.613 1.00 66.62 97 SER A N 1
ATOM 789 C CA . SER A 1 97 ? -11.186 -0.345 1.033 1.00 66.62 97 SER A CA 1
ATOM 790 C C . SER A 1 97 ? -10.060 0.195 0.144 1.00 66.62 97 SER A C 1
ATOM 792 O O . SER A 1 97 ? -8.942 0.399 0.609 1.00 66.62 97 SER A O 1
ATOM 794 N N . ARG A 1 98 ? -10.372 0.493 -1.123 1.00 72.69 98 ARG A N 1
ATOM 795 C CA . ARG A 1 98 ? -9.473 1.133 -2.082 1.00 72.69 98 ARG A CA 1
ATOM 796 C C . ARG A 1 98 ? -9.052 2.550 -1.682 1.00 72.69 98 ARG A C 1
ATOM 798 O O . ARG A 1 98 ? -7.874 2.853 -1.786 1.00 72.69 98 ARG A O 1
ATOM 805 N N . VAL A 1 99 ? -9.975 3.398 -1.227 1.00 74.25 99 VAL A N 1
ATOM 806 C CA . VAL A 1 99 ? -9.659 4.788 -0.840 1.00 74.25 99 VAL A CA 1
ATOM 807 C C . VAL A 1 99 ? -8.753 4.799 0.386 1.00 74.25 99 VAL A C 1
ATOM 809 O O . VAL A 1 99 ? -7.717 5.450 0.378 1.00 74.25 99 VAL A O 1
ATOM 812 N N . LEU A 1 100 ? -9.092 4.002 1.402 1.00 74.56 100 LEU A N 1
ATOM 813 C CA . LEU A 1 100 ? -8.290 3.903 2.623 1.00 74.56 100 LEU A CA 1
ATOM 814 C C . LEU A 1 100 ? -6.879 3.364 2.345 1.00 74.56 100 LEU A C 1
ATOM 816 O O . LEU A 1 100 ? -5.903 3.805 2.942 1.00 74.56 100 LEU A O 1
ATOM 820 N N . ARG A 1 101 ? -6.766 2.409 1.424 1.00 78.19 101 ARG A N 1
ATOM 821 C CA . ARG A 1 101 ? -5.481 1.865 0.990 1.00 78.19 101 ARG A CA 1
ATOM 822 C C . ARG A 1 101 ? -4.643 2.894 0.241 1.00 78.19 101 ARG A C 1
ATOM 824 O O . ARG A 1 101 ? -3.447 2.976 0.498 1.00 78.19 101 ARG A O 1
ATOM 831 N N . ASP A 1 102 ? -5.258 3.652 -0.662 1.00 82.12 102 ASP A N 1
ATOM 832 C CA . ASP A 1 102 ? -4.571 4.706 -1.403 1.00 82.12 102 ASP A CA 1
ATOM 833 C C . ASP A 1 102 ? -4.082 5.803 -0.425 1.00 82.12 102 ASP A C 1
ATOM 835 O O . ASP A 1 102 ? -2.919 6.196 -0.506 1.00 82.12 102 ASP A O 1
ATOM 839 N N . ASP A 1 103 ? -4.888 6.194 0.576 1.00 80.69 103 ASP A N 1
ATOM 840 C CA . ASP A 1 103 ? -4.482 7.122 1.649 1.00 80.69 103 ASP A CA 1
ATOM 841 C C . ASP A 1 103 ? -3.266 6.586 2.431 1.00 80.69 103 ASP A C 1
ATOM 843 O O . ASP A 1 103 ? -2.253 7.275 2.564 1.00 80.69 103 ASP A O 1
ATOM 847 N N . LEU A 1 104 ? -3.316 5.326 2.884 1.00 77.19 104 LEU A N 1
ATOM 848 C CA . LEU A 1 104 ? -2.221 4.691 3.632 1.00 77.19 104 LEU A CA 1
ATOM 849 C C . LEU A 1 104 ? -0.947 4.501 2.809 1.00 77.19 104 LEU A C 1
ATOM 851 O O . LEU A 1 104 ? 0.137 4.469 3.377 1.00 77.19 104 LEU A O 1
ATOM 855 N N . MET A 1 105 ? -1.061 4.351 1.491 1.00 79.00 105 MET A N 1
ATOM 856 C CA . MET A 1 105 ? 0.093 4.215 0.605 1.00 79.00 105 MET A CA 1
ATOM 857 C C . MET A 1 105 ? 0.822 5.547 0.383 1.00 79.00 105 MET A C 1
ATOM 859 O O . MET A 1 105 ? 2.003 5.548 0.038 1.00 79.00 105 MET A O 1
ATOM 863 N N . THR A 1 106 ? 0.121 6.674 0.543 1.00 80.50 106 THR A N 1
ATOM 864 C CA . THR A 1 106 ? 0.702 8.017 0.380 1.00 80.50 106 THR A CA 1
ATOM 865 C C . THR A 1 106 ? 1.380 8.568 1.632 1.00 80.50 106 THR A C 1
ATOM 867 O O . THR A 1 106 ? 2.152 9.521 1.517 1.00 80.50 106 THR A O 1
ATOM 870 N N . MET A 1 107 ? 1.087 7.991 2.797 1.00 71.69 107 MET A N 1
ATOM 871 C CA . MET A 1 107 ? 1.643 8.377 4.097 1.00 71.69 107 MET A CA 1
ATOM 872 C C . MET A 1 107 ? 2.940 7.638 4.418 1.00 71.69 107 MET A C 1
ATOM 874 O O . MET A 1 107 ? 3.837 8.294 4.994 1.00 71.69 107 MET A O 1
#

Foldseek 3Di:
DDDPLVVLVVLLVVVVVCCVPDPDNCLPPPCCCPPVPSNVSNVVSVVVLLVVLLVVLVVLLVVAAADDPVRLVPDDPPPPVDPSNVCNNHPDPPDDSVVSSVVVVVD

Organism: NCBI:txid2749911

Secondary structure (DSSP, 8-state):
---HHHHHHHHHHHHHHHHHH-SS-GGGSTTHHHHSHHHHHHHHHHHHHHHHHHHHHHHHHHT-----HHHHHTS-TTS---HHHHHHHHHGGGS-HHHHHHHHHH-

Sequence (107 aa):
TESPIVKAVYRVLREAEHRSSSFIPYWNLPYADKWMGGQVEFRRDMTMLDDILAGLINRAVETRKEATVEELEMRENDDDPSLLRFLVDMRGEDLSSRVLRDDLMTM